Protein AF-A0A6V7JWC6-F1 (afdb_monomer)

pLDDT: mean 95.77, std 2.63, range [81.44, 98.69]

Nearest PDB structures (foldseek):
  2ece-assembly1_A  TM=8.903E-01  e=1.205E-06  Sulfurisphaera tokodaii
  4q1u-assembly1_A  TM=8.431E-01  e=3.498E-01  hybrid
  3sre-assembly1_A  TM=8.373E-01  e=4.375E-01  synthetic construct
  6g82-assembly1_A  TM=8.155E-01  e=4.137E-01  Homo sapiens
  4hhq-assembly1_A  TM=8.986E-01  e=7.651E-01  synthetic construct

Sequence (110 aa):
MITDILISLDDKYLYFNNWLQGDVRQYDITDRRNPKLVGQVFLGGKILSDSKIRVIEDRELESQPDPVLVKGRRLYGAPQMIQLSLDGKRLYISTSIFKPWDIQFYPEHV

Radius of gyration: 14.59 Å; Cα contacts (8 Å, |Δi|>4): 227; chains: 1; bounding box: 34×27×40 Å

Structure (mmCIF, N/CA/C/O backbone):
data_AF-A0A6V7JWC6-F1
#
_entry.id   AF-A0A6V7JWC6-F1
#
loop_
_atom_site.group_PDB
_atom_site.id
_atom_site.type_symbol
_atom_site.label_atom_id
_atom_site.label_alt_id
_atom_site.label_comp_id
_atom_site.label_asym_id
_atom_site.label_entity_id
_atom_site.label_seq_id
_atom_site.pdbx_PDB_ins_code
_atom_site.Cartn_x
_atom_site.Cartn_y
_atom_site.Cartn_z
_atom_site.occupancy
_atom_site.B_iso_or_equiv
_atom_site.auth_seq_id
_atom_site.auth_comp_id
_atom_site.auth_asym_id
_atom_site.auth_atom_id
_atom_site.pdbx_PDB_model_num
ATOM 1 N N . MET A 1 1 ? -3.752 11.355 0.464 1.00 89.62 1 MET A N 1
ATOM 2 C CA . MET A 1 1 ? -2.419 11.899 0.808 1.00 89.62 1 MET A CA 1
ATOM 3 C C . MET A 1 1 ? -1.400 10.821 0.526 1.00 89.62 1 MET A C 1
ATOM 5 O O . MET A 1 1 ? -1.483 9.786 1.177 1.00 89.62 1 MET A O 1
ATOM 9 N N . ILE A 1 2 ? -0.518 11.050 -0.444 1.00 96.12 2 ILE A N 1
ATOM 10 C CA . ILE A 1 2 ? 0.585 10.137 -0.763 1.00 96.12 2 ILE A CA 1
ATOM 11 C C . ILE A 1 2 ? 1.763 10.488 0.140 1.00 96.12 2 ILE A C 1
ATOM 13 O O . ILE A 1 2 ? 2.049 11.674 0.304 1.00 96.12 2 ILE A O 1
ATOM 17 N N . THR A 1 3 ? 2.400 9.492 0.758 1.00 96.00 3 THR A N 1
ATOM 18 C CA . THR A 1 3 ? 3.504 9.744 1.706 1.00 96.00 3 THR A CA 1
ATOM 19 C C . THR A 1 3 ? 4.792 9.019 1.358 1.00 96.00 3 THR A C 1
ATOM 21 O O . THR A 1 3 ? 5.840 9.428 1.838 1.00 96.00 3 THR A O 1
ATOM 24 N N . ASP A 1 4 ? 4.716 7.962 0.557 1.00 96.88 4 ASP A N 1
ATOM 25 C CA . ASP A 1 4 ? 5.850 7.160 0.124 1.00 96.88 4 ASP A CA 1
ATOM 26 C C . ASP A 1 4 ? 5.618 6.641 -1.304 1.00 96.88 4 ASP A C 1
ATOM 28 O O . ASP A 1 4 ? 4.478 6.414 -1.732 1.00 96.88 4 ASP A O 1
ATOM 32 N N . ILE A 1 5 ? 6.709 6.484 -2.051 1.00 97.62 5 ILE A N 1
ATOM 33 C CA . ILE A 1 5 ? 6.719 5.957 -3.417 1.00 97.62 5 ILE A CA 1
ATOM 34 C C . ILE A 1 5 ? 7.894 5.000 -3.590 1.00 97.62 5 ILE A C 1
ATOM 36 O O . ILE A 1 5 ? 8.979 5.218 -3.058 1.00 97.62 5 ILE A O 1
ATOM 40 N N . LEU A 1 6 ? 7.702 3.959 -4.393 1.00 97.81 6 LEU A N 1
ATOM 41 C CA . LEU A 1 6 ? 8.734 2.968 -4.665 1.00 97.81 6 LEU A CA 1
ATOM 42 C C . LEU A 1 6 ? 8.634 2.474 -6.105 1.00 97.81 6 LEU A C 1
ATOM 44 O O . LEU A 1 6 ? 7.543 2.224 -6.607 1.00 97.81 6 LEU A O 1
ATOM 48 N N . ILE A 1 7 ? 9.775 2.290 -6.762 1.00 98.31 7 ILE A N 1
ATOM 49 C CA . ILE A 1 7 ? 9.857 1.688 -8.097 1.00 98.31 7 ILE A CA 1
ATOM 50 C C . ILE A 1 7 ? 10.437 0.277 -7.958 1.00 98.31 7 ILE A C 1
ATOM 52 O O . ILE A 1 7 ? 11.349 0.054 -7.159 1.00 98.31 7 ILE A O 1
ATOM 56 N N . SER A 1 8 ? 9.884 -0.692 -8.686 1.00 98.25 8 SER A N 1
ATOM 57 C CA . SER A 1 8 ? 10.444 -2.043 -8.733 1.00 98.25 8 SER A CA 1
ATOM 58 C C . SER A 1 8 ? 11.824 -2.052 -9.392 1.00 98.25 8 SER A C 1
ATOM 60 O O . SER A 1 8 ? 12.116 -1.237 -10.256 1.00 98.25 8 SER A O 1
ATOM 62 N N . LEU A 1 9 ? 12.685 -3.000 -9.014 1.00 97.94 9 LEU A N 1
ATOM 63 C CA . LEU A 1 9 ? 14.062 -3.057 -9.530 1.00 97.94 9 LEU A CA 1
ATOM 64 C C . LEU A 1 9 ? 14.163 -3.303 -11.042 1.00 97.94 9 LEU A C 1
ATOM 66 O O . LEU A 1 9 ? 15.195 -3.011 -11.635 1.00 97.94 9 LEU A O 1
ATOM 70 N N . ASP A 1 10 ? 13.117 -3.855 -11.653 1.00 97.75 10 ASP A N 1
ATOM 71 C CA . ASP A 1 10 ? 13.002 -4.030 -13.103 1.00 97.75 10 ASP A CA 1
ATOM 72 C C . ASP A 1 10 ? 12.435 -2.788 -13.819 1.00 97.75 10 ASP A C 1
ATOM 74 O O . ASP A 1 10 ? 12.134 -2.860 -15.009 1.00 97.75 10 ASP A O 1
ATOM 78 N N . ASP A 1 11 ? 12.254 -1.670 -13.103 1.00 98.00 11 ASP A N 1
ATOM 79 C CA . ASP A 1 11 ? 11.681 -0.403 -13.577 1.00 98.00 11 ASP A CA 1
ATOM 80 C C . ASP A 1 11 ? 10.277 -0.520 -14.195 1.00 98.00 11 ASP A C 1
ATOM 82 O O . ASP A 1 11 ? 9.802 0.403 -14.864 1.00 98.00 11 ASP A O 1
ATOM 86 N N . LYS A 1 12 ? 9.582 -1.639 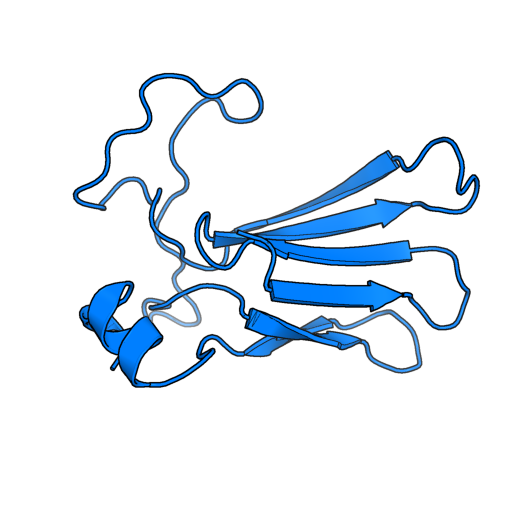-13.961 1.00 98.12 12 LYS A N 1
ATOM 87 C CA . LYS A 1 12 ? 8.277 -1.915 -14.564 1.00 98.12 12 LYS A CA 1
ATOM 88 C C . LYS A 1 12 ? 7.111 -1.354 -13.762 1.00 98.12 12 LYS A C 1
ATOM 90 O O . LYS A 1 12 ? 6.095 -0.990 -14.353 1.00 98.12 12 LYS A O 1
ATOM 95 N N . TYR A 1 13 ? 7.221 -1.289 -12.438 1.00 98.62 13 TYR A N 1
ATOM 96 C CA . TYR A 1 13 ? 6.110 -0.914 -11.570 1.00 98.62 13 TYR A CA 1
ATOM 97 C C . TYR A 1 13 ? 6.453 0.250 -10.645 1.00 98.62 13 TYR A C 1
ATOM 99 O O . TYR A 1 13 ? 7.501 0.267 -10.004 1.00 98.62 13 TYR A O 1
ATOM 107 N N . LEU A 1 14 ? 5.516 1.188 -10.533 1.00 98.56 14 LEU A N 1
ATOM 108 C CA . LEU A 1 14 ? 5.474 2.214 -9.497 1.00 98.56 14 LEU A CA 1
ATOM 109 C C . LEU A 1 14 ? 4.457 1.799 -8.435 1.00 98.56 14 LEU A C 1
ATOM 111 O O . LEU A 1 14 ? 3.302 1.517 -8.750 1.00 98.56 14 LEU A O 1
ATOM 115 N N . TYR A 1 15 ? 4.873 1.830 -7.180 1.00 98.56 15 TYR A N 1
ATOM 116 C CA . TYR A 1 15 ? 4.023 1.668 -6.016 1.00 98.56 15 TYR A CA 1
ATOM 117 C C . TYR A 1 15 ? 3.942 2.989 -5.268 1.00 98.56 15 TYR A C 1
ATOM 119 O O . TYR A 1 15 ? 4.939 3.698 -5.138 1.00 98.56 15 TYR A O 1
ATOM 127 N N . PHE A 1 16 ? 2.769 3.305 -4.740 1.00 98.06 16 PHE A N 1
ATOM 128 C CA . PHE A 1 16 ? 2.626 4.369 -3.757 1.00 98.06 16 PHE A CA 1
ATOM 129 C C . PHE A 1 16 ? 1.509 4.044 -2.782 1.00 98.06 16 PHE A C 1
ATOM 131 O O . PHE A 1 16 ? 0.563 3.319 -3.105 1.00 98.06 16 PHE A O 1
ATOM 138 N N . ASN A 1 17 ? 1.618 4.594 -1.582 1.00 97.12 17 ASN A N 1
ATOM 139 C CA . ASN A 1 17 ? 0.590 4.483 -0.564 1.00 97.12 17 ASN A CA 1
ATOM 140 C C . ASN A 1 17 ? -0.237 5.775 -0.506 1.00 97.12 17 ASN A C 1
ATOM 142 O O . ASN A 1 17 ? 0.290 6.875 -0.645 1.00 97.12 17 ASN A O 1
ATOM 146 N N . ASN A 1 18 ? -1.527 5.658 -0.221 1.00 96.81 18 ASN A N 1
ATOM 147 C CA . ASN A 1 18 ? -2.394 6.775 0.121 1.00 96.81 18 ASN A CA 1
ATOM 148 C C . ASN A 1 18 ? -2.711 6.725 1.617 1.00 96.81 18 ASN A C 1
ATOM 150 O O . ASN A 1 18 ? -3.803 6.321 2.009 1.00 96.81 18 ASN A O 1
ATOM 154 N N . TRP A 1 19 ? -1.793 7.178 2.468 1.00 96.94 19 TRP A N 1
ATOM 155 C CA . TRP A 1 19 ? -1.929 7.083 3.927 1.00 96.94 19 TRP A CA 1
ATOM 156 C C . TRP A 1 19 ? -3.232 7.662 4.494 1.00 96.94 19 TRP A C 1
ATOM 158 O O . TRP A 1 19 ? -3.733 7.175 5.494 1.00 96.94 19 TRP A O 1
ATOM 168 N N . LEU A 1 20 ? -3.831 8.691 3.887 1.00 94.50 20 LEU A N 1
ATOM 169 C CA . LEU A 1 20 ? -5.132 9.185 4.370 1.00 94.50 20 LEU A CA 1
ATOM 170 C C . LEU A 1 20 ? -6.312 8.322 3.884 1.00 94.50 20 LEU A C 1
ATOM 172 O O . LEU A 1 20 ? -7.243 8.063 4.639 1.00 94.50 20 LEU A O 1
ATOM 176 N N . GLN A 1 21 ? -6.285 7.885 2.624 1.00 94.50 21 GLN A N 1
ATOM 177 C CA . GLN A 1 21 ? -7.388 7.133 2.019 1.00 94.50 21 GLN A CA 1
ATOM 178 C C . GLN A 1 21 ? -7.399 5.683 2.506 1.00 94.50 21 GLN A C 1
ATOM 180 O O . GLN A 1 21 ? -8.452 5.174 2.872 1.00 94.50 21 GLN A O 1
ATOM 185 N N . GLY A 1 22 ? -6.226 5.061 2.602 1.00 96.44 22 GLY A N 1
ATOM 186 C CA . GLY A 1 22 ? -6.063 3.715 3.135 1.00 96.44 22 GLY A CA 1
ATOM 187 C C . GLY A 1 22 ? -5.558 2.681 2.145 1.00 96.44 22 GLY A C 1
ATOM 188 O O . GLY A 1 22 ? -5.390 1.538 2.549 1.00 96.44 22 GLY A O 1
ATOM 189 N N . ASP A 1 23 ? -5.321 3.021 0.880 1.00 97.19 23 ASP A N 1
ATOM 190 C CA . ASP A 1 23 ? -4.913 2.055 -0.140 1.00 97.19 23 ASP A CA 1
ATOM 191 C C . ASP A 1 23 ? -3.444 2.167 -0.548 1.00 97.19 23 ASP A C 1
ATOM 193 O O . ASP A 1 23 ? -2.806 3.213 -0.439 1.00 97.19 23 ASP A O 1
ATOM 197 N N . VAL A 1 24 ? -2.909 1.055 -1.040 1.00 98.25 24 VAL A N 1
ATOM 198 C CA . VAL A 1 24 ? -1.670 1.004 -1.815 1.00 98.25 24 VAL A CA 1
ATOM 199 C C . VAL A 1 24 ? -2.031 0.712 -3.255 1.00 98.25 24 VAL A C 1
ATOM 201 O O . VAL A 1 24 ? -2.860 -0.160 -3.525 1.00 98.25 24 VAL A O 1
ATOM 204 N N . ARG A 1 25 ? -1.391 1.426 -4.177 1.00 98.19 25 ARG A N 1
ATOM 205 C CA . ARG A 1 25 ? -1.589 1.253 -5.613 1.00 98.19 25 ARG A CA 1
ATOM 206 C C . ARG A 1 25 ? -0.313 0.784 -6.283 1.00 98.19 25 ARG A C 1
ATOM 208 O O . ARG A 1 25 ? 0.784 1.165 -5.883 1.00 98.19 25 ARG A O 1
ATOM 215 N N . GLN A 1 26 ? -0.490 -0.013 -7.326 1.00 98.62 26 GLN A N 1
ATOM 216 C CA . GLN A 1 26 ? 0.546 -0.477 -8.233 1.00 98.62 26 GLN A CA 1
ATOM 217 C C . GLN A 1 26 ? 0.196 -0.014 -9.645 1.00 98.62 26 GLN A C 1
ATOM 219 O O . GLN A 1 26 ? -0.882 -0.317 -10.160 1.00 98.62 26 GLN A O 1
ATOM 224 N N . TYR A 1 27 ? 1.127 0.682 -10.282 1.00 98.69 27 TYR A N 1
ATOM 225 C CA . TYR A 1 27 ? 1.020 1.141 -11.657 1.00 98.69 27 TYR A CA 1
ATOM 226 C C . TYR A 1 27 ? 2.084 0.464 -12.515 1.00 98.69 27 TYR A C 1
ATOM 228 O O . TYR A 1 27 ? 3.251 0.453 -12.137 1.00 98.69 27 TYR A O 1
ATOM 236 N N . ASP A 1 28 ? 1.701 -0.069 -13.673 1.00 98.69 28 ASP A N 1
ATOM 237 C CA . ASP A 1 28 ? 2.642 -0.424 -14.735 1.00 98.69 28 ASP A CA 1
ATOM 238 C C . ASP A 1 28 ? 3.142 0.870 -15.392 1.00 98.69 28 ASP A C 1
ATOM 240 O O . ASP A 1 28 ? 2.349 1.688 -15.869 1.00 98.69 28 ASP A O 1
ATOM 244 N N . ILE A 1 29 ? 4.459 1.058 -15.372 1.00 98.69 29 ILE A N 1
ATOM 245 C CA . ILE A 1 29 ? 5.181 2.216 -15.904 1.00 98.69 29 ILE A CA 1
ATOM 246 C C . ILE A 1 29 ? 6.138 1.830 -17.042 1.00 98.69 29 ILE A C 1
ATOM 248 O O . ILE A 1 29 ? 7.066 2.584 -17.339 1.00 98.69 29 ILE A O 1
ATOM 252 N N . THR A 1 30 ? 5.897 0.697 -17.719 1.00 98.25 30 THR A N 1
ATOM 253 C CA . THR A 1 30 ? 6.631 0.305 -18.940 1.00 98.25 30 THR A CA 1
ATOM 254 C C . THR A 1 30 ? 6.618 1.444 -19.973 1.00 98.25 30 THR A C 1
ATOM 256 O O . THR A 1 30 ? 7.636 1.728 -20.601 1.00 98.25 30 THR A O 1
ATOM 259 N N . ASP A 1 31 ? 5.485 2.150 -20.097 1.00 98.12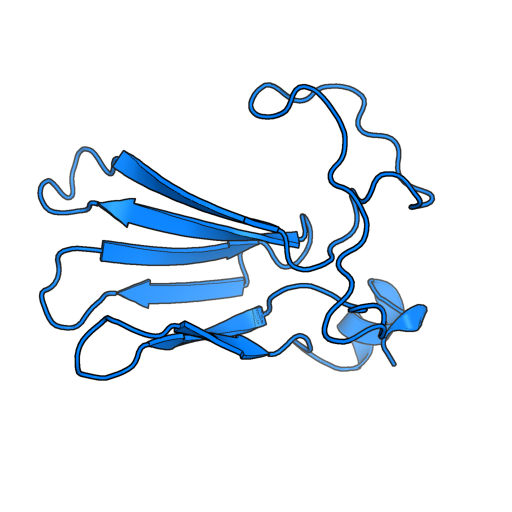 31 ASP A N 1
ATOM 260 C CA . ASP A 1 31 ? 5.402 3.474 -20.724 1.00 98.12 31 ASP A CA 1
ATOM 261 C C . ASP A 1 31 ? 5.250 4.557 -19.644 1.00 98.12 31 ASP A C 1
ATOM 263 O O . ASP A 1 31 ? 4.161 4.806 -19.125 1.00 98.12 31 ASP A O 1
ATOM 267 N N . ARG A 1 32 ? 6.353 5.240 -19.322 1.00 96.94 32 ARG A N 1
ATOM 268 C CA . ARG A 1 32 ? 6.411 6.263 -18.260 1.00 96.94 32 ARG A CA 1
ATOM 269 C C . ARG A 1 32 ? 5.521 7.478 -18.537 1.00 96.94 32 ARG A C 1
ATOM 271 O O . ARG A 1 32 ? 5.212 8.218 -17.607 1.00 96.94 32 ARG A O 1
ATOM 278 N N . ARG A 1 33 ? 5.128 7.716 -19.796 1.00 97.88 33 ARG A N 1
ATOM 279 C CA . ARG A 1 33 ? 4.214 8.813 -20.165 1.00 97.88 33 ARG A CA 1
ATOM 280 C C . ARG A 1 33 ? 2.751 8.443 -19.959 1.00 97.88 33 ARG A C 1
ATOM 282 O O . ARG A 1 33 ? 1.918 9.342 -19.902 1.00 97.88 33 ARG A O 1
ATOM 289 N N . ASN A 1 34 ? 2.449 7.153 -19.840 1.00 98.00 34 ASN A N 1
ATOM 290 C CA . ASN A 1 34 ? 1.096 6.651 -19.656 1.00 98.00 34 ASN A CA 1
ATOM 291 C C . ASN A 1 34 ? 1.042 5.525 -18.600 1.00 98.00 34 ASN A C 1
ATOM 293 O O . ASN A 1 34 ? 0.798 4.368 -18.959 1.00 98.00 34 ASN A O 1
ATOM 297 N N . PRO A 1 35 ? 1.275 5.838 -17.306 1.00 98.25 35 PRO A N 1
ATOM 298 C CA . PRO A 1 35 ? 1.162 4.865 -16.222 1.00 98.25 35 PRO A CA 1
ATOM 299 C C . PRO A 1 35 ? -0.231 4.235 -16.156 1.00 98.25 35 PRO A C 1
ATOM 301 O O . PRO A 1 35 ? -1.242 4.936 -16.219 1.00 98.25 35 PRO A O 1
ATOM 304 N N . LYS A 1 36 ? -0.299 2.917 -15.960 1.00 98.50 36 LYS A N 1
ATOM 305 C CA . LYS A 1 36 ? -1.568 2.172 -15.916 1.00 98.50 36 LYS A CA 1
ATOM 306 C C . LYS A 1 36 ? -1.773 1.545 -14.549 1.00 98.50 36 LYS A C 1
ATOM 308 O O . LYS A 1 36 ? -0.928 0.770 -14.119 1.00 98.50 36 LYS A O 1
ATOM 313 N N . LEU A 1 37 ? -2.887 1.841 -13.883 1.00 98.00 37 LEU A N 1
ATOM 314 C CA . LEU A 1 37 ? -3.243 1.182 -12.623 1.00 98.00 37 LEU A CA 1
ATOM 315 C C . LEU A 1 37 ? -3.473 -0.316 -12.882 1.00 98.00 37 LEU A C 1
ATOM 317 O O . LEU A 1 37 ? -4.324 -0.674 -13.693 1.00 98.00 37 LEU A O 1
ATOM 321 N N . VAL A 1 38 ? -2.712 -1.179 -12.206 1.00 98.25 38 VAL A N 1
ATOM 322 C CA . VAL A 1 38 ? -2.785 -2.648 -12.353 1.00 98.25 38 VAL A CA 1
ATOM 323 C C . VAL A 1 38 ? -3.047 -3.380 -11.038 1.00 98.25 38 VAL A C 1
ATOM 325 O O . VAL A 1 38 ? -3.345 -4.571 -11.054 1.00 98.25 38 VAL A O 1
ATOM 328 N N . GLY A 1 39 ? -2.959 -2.689 -9.902 1.00 97.44 39 GLY A N 1
ATOM 329 C CA . GLY A 1 39 ? -3.261 -3.264 -8.597 1.00 97.44 39 GLY A CA 1
ATOM 330 C C . GLY A 1 39 ? -3.634 -2.200 -7.574 1.00 97.44 39 GLY A C 1
ATOM 331 O O . GLY A 1 39 ? -3.087 -1.098 -7.581 1.00 97.44 39 GLY A O 1
ATOM 332 N N . GLN A 1 40 ? -4.562 -2.545 -6.687 1.00 97.00 40 GLN A N 1
ATOM 333 C CA . GLN A 1 40 ? -4.996 -1.710 -5.574 1.00 97.00 40 GLN A CA 1
ATOM 334 C C . GLN A 1 40 ? -5.384 -2.610 -4.402 1.00 97.00 40 GLN A C 1
ATOM 336 O O . GLN A 1 40 ? -6.085 -3.604 -4.587 1.00 97.00 40 GLN A O 1
ATOM 341 N N . VAL A 1 41 ? -4.927 -2.270 -3.198 1.00 96.00 41 VAL A N 1
ATOM 342 C CA . VAL A 1 41 ? -5.298 -2.979 -1.967 1.00 96.00 41 VAL A CA 1
ATOM 343 C C . VAL A 1 41 ? -5.565 -1.967 -0.865 1.00 96.00 41 VAL A C 1
ATOM 345 O O . VAL A 1 41 ? -4.714 -1.123 -0.589 1.00 96.00 41 VAL A O 1
ATOM 348 N N . PHE A 1 42 ? -6.720 -2.079 -0.209 1.00 96.62 42 PHE A N 1
ATOM 349 C CA . PHE A 1 42 ? -7.061 -1.293 0.976 1.00 96.62 42 PHE A CA 1
ATOM 350 C C . PHE A 1 42 ? -6.498 -1.947 2.239 1.00 96.62 42 PHE A C 1
ATOM 352 O O . PHE A 1 42 ? -6.633 -3.151 2.442 1.00 96.62 42 PHE A O 1
ATOM 359 N N . LEU A 1 43 ? -5.862 -1.140 3.085 1.00 95.88 43 LEU A N 1
ATOM 360 C CA . LEU A 1 43 ? -5.184 -1.520 4.323 1.00 95.88 43 LEU A CA 1
ATOM 361 C C . LEU A 1 43 ? -5.477 -0.484 5.419 1.00 95.88 43 LEU A C 1
ATOM 363 O O . LEU A 1 43 ? -4.583 0.196 5.916 1.00 95.88 43 LEU A O 1
ATOM 367 N N . GLY A 1 44 ? -6.746 -0.365 5.807 1.00 95.06 44 GLY A N 1
ATOM 368 C CA . GLY A 1 44 ? -7.190 0.630 6.784 1.00 95.06 44 GLY A CA 1
ATOM 369 C C . GLY A 1 44 ? -7.584 1.946 6.113 1.00 95.06 44 GLY A C 1
ATOM 370 O O . GLY A 1 44 ? -8.225 1.932 5.066 1.00 95.06 44 GLY A O 1
ATOM 371 N N . GLY A 1 45 ? -7.211 3.080 6.705 1.00 95.75 45 GLY A N 1
ATOM 372 C CA . GLY A 1 45 ? -7.527 4.407 6.176 1.00 95.75 45 GLY A CA 1
ATOM 373 C C . GLY A 1 45 ? -8.703 5.105 6.844 1.00 95.75 45 GLY A C 1
ATOM 374 O O . GLY A 1 45 ? -9.354 4.583 7.752 1.00 95.75 45 GLY A O 1
ATOM 375 N N . LYS A 1 46 ? -8.964 6.340 6.408 1.00 94.62 46 LYS A N 1
ATOM 376 C CA . LYS A 1 46 ? -10.026 7.179 6.974 1.00 94.62 46 LYS A CA 1
ATOM 377 C C . LYS A 1 46 ? -11.389 7.030 6.337 1.00 94.62 46 LYS A C 1
ATOM 379 O O . LYS A 1 46 ? -12.374 7.406 6.967 1.00 94.62 46 LYS A O 1
ATOM 384 N N . ILE A 1 47 ? -11.458 6.481 5.136 1.00 95.31 47 ILE A N 1
ATOM 385 C CA . ILE A 1 47 ? -12.718 6.350 4.402 1.00 95.31 47 ILE A CA 1
ATOM 386 C C . ILE A 1 47 ? -13.355 4.969 4.565 1.00 95.31 47 ILE A C 1
ATOM 388 O O . ILE A 1 47 ? -14.200 4.604 3.759 1.00 95.31 47 ILE A O 1
ATOM 392 N N . LEU A 1 48 ? -12.973 4.206 5.593 1.00 95.88 48 LEU A N 1
ATOM 393 C CA . LEU A 1 48 ? -13.603 2.917 5.877 1.00 95.88 48 LEU A CA 1
ATOM 394 C C . LEU A 1 48 ? -15.113 3.067 6.112 1.00 95.88 48 LEU A C 1
ATOM 396 O O . LEU A 1 48 ? -15.562 4.096 6.617 1.00 95.88 48 LEU A O 1
ATOM 400 N N . SER A 1 49 ? -15.882 2.036 5.773 1.00 95.69 49 SER A N 1
ATOM 401 C CA . SER A 1 49 ? -17.346 2.004 5.868 1.00 95.69 49 SER A CA 1
ATOM 402 C C . SER A 1 49 ? -17.875 2.219 7.292 1.00 95.69 49 SER A C 1
ATOM 404 O O . SER A 1 49 ? -18.986 2.713 7.467 1.00 95.69 49 SER A O 1
ATOM 406 N N . ASP A 1 50 ? -17.067 1.919 8.312 1.00 94.31 50 ASP A N 1
ATOM 407 C CA . ASP A 1 50 ? -17.392 2.113 9.728 1.00 94.31 50 ASP A CA 1
ATOM 408 C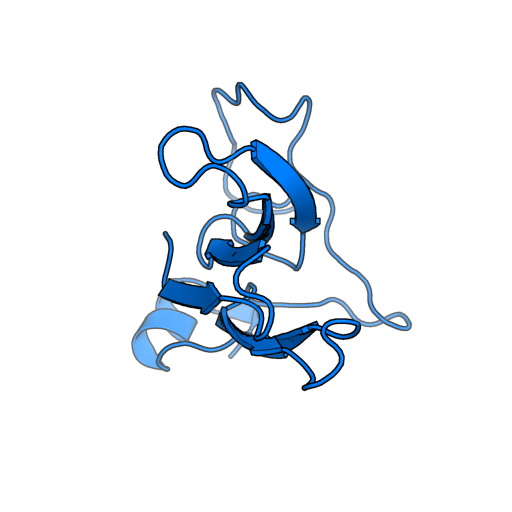 C . ASP A 1 50 ? -16.784 3.389 10.343 1.00 94.31 50 ASP A C 1
ATOM 410 O O . ASP A 1 50 ? -16.830 3.590 11.561 1.00 94.31 50 ASP A O 1
ATOM 414 N N . SER A 1 51 ? -16.181 4.252 9.522 1.00 92.06 51 SER A N 1
ATOM 415 C CA . SER A 1 51 ? -15.557 5.481 9.993 1.00 92.06 51 SER A CA 1
ATOM 416 C C . SER A 1 51 ? -16.586 6.599 10.209 1.00 92.06 51 SER A C 1
ATOM 418 O O . SER A 1 51 ? -17.715 6.571 9.724 1.00 92.06 51 SER A O 1
ATOM 420 N N . LYS A 1 52 ? -16.182 7.650 10.935 1.00 91.56 52 LYS A N 1
ATOM 421 C CA . LYS A 1 52 ? -16.997 8.868 11.110 1.00 91.56 52 LYS A CA 1
ATOM 422 C C . LYS A 1 52 ? -17.020 9.760 9.858 1.00 91.56 52 LYS A C 1
ATOM 424 O O . LYS A 1 52 ? -17.636 10.823 9.885 1.00 91.56 52 LYS A O 1
ATOM 429 N N . ILE A 1 53 ? -16.305 9.380 8.799 1.00 92.69 53 ILE A N 1
ATOM 430 C CA . ILE A 1 53 ? -16.195 10.138 7.555 1.00 92.69 53 ILE A CA 1
ATOM 431 C C . ILE A 1 53 ? -17.111 9.510 6.515 1.00 92.69 53 ILE A C 1
ATOM 433 O O . ILE A 1 53 ? -17.015 8.321 6.221 1.00 92.69 53 ILE A O 1
ATOM 437 N N . ARG A 1 54 ? -17.960 10.350 5.923 1.00 93.56 54 ARG A N 1
ATOM 438 C CA . ARG A 1 54 ? -18.813 9.985 4.798 1.00 93.56 54 ARG A CA 1
ATOM 439 C C . ARG A 1 54 ? -18.206 10.504 3.503 1.00 93.56 54 ARG A C 1
ATOM 441 O O . ARG A 1 54 ? -17.991 11.708 3.364 1.00 93.56 54 ARG A O 1
ATOM 448 N N . VAL A 1 55 ? -17.975 9.607 2.555 1.00 94.06 55 VAL A N 1
ATOM 449 C CA . VAL A 1 55 ? -17.608 9.968 1.184 1.00 94.06 55 VAL A CA 1
ATOM 450 C C . VAL A 1 55 ? -18.879 10.404 0.449 1.00 94.06 55 VAL A C 1
ATOM 452 O O . VAL A 1 55 ? -19.894 9.710 0.487 1.00 94.06 55 VAL A O 1
ATOM 455 N N . ILE A 1 56 ? -18.857 11.602 -0.144 1.00 94.75 56 ILE A N 1
ATOM 456 C CA . ILE A 1 56 ? -20.024 12.198 -0.825 1.00 94.75 56 ILE A CA 1
ATOM 457 C C . ILE A 1 56 ? -19.998 11.897 -2.329 1.00 94.75 56 ILE A C 1
ATOM 459 O O . ILE A 1 56 ? -21.043 11.655 -2.923 1.00 94.75 56 ILE A O 1
ATOM 463 N N . GLU A 1 57 ? -18.808 11.890 -2.926 1.00 93.44 57 GLU A N 1
ATOM 464 C CA . GLU A 1 57 ? -18.565 11.544 -4.324 1.00 93.44 57 GLU A CA 1
ATOM 465 C C . GLU A 1 57 ? -17.309 10.674 -4.379 1.00 93.44 57 GLU A C 1
ATOM 467 O O . GLU A 1 57 ? -16.274 11.039 -3.818 1.00 93.44 57 GLU A O 1
ATOM 472 N N . ASP A 1 58 ? -17.411 9.537 -5.058 1.00 92.75 58 ASP A N 1
ATOM 473 C CA . ASP A 1 58 ? -16.288 8.690 -5.437 1.00 92.75 58 ASP A CA 1
ATOM 474 C C . ASP A 1 58 ? -16.521 8.252 -6.886 1.00 92.75 58 ASP A C 1
ATOM 476 O O . ASP A 1 58 ? -17.639 7.906 -7.269 1.00 92.75 58 ASP A O 1
ATOM 480 N N . ARG A 1 59 ? -15.483 8.351 -7.716 1.00 94.19 59 ARG A N 1
ATOM 481 C CA . ARG A 1 59 ? -15.532 7.968 -9.136 1.00 94.19 59 ARG A CA 1
ATOM 482 C C . ARG A 1 59 ? -14.863 6.625 -9.395 1.00 94.19 59 ARG A C 1
ATOM 484 O O . ARG A 1 59 ? -14.983 6.101 -10.497 1.00 94.19 59 ARG A O 1
ATOM 491 N N . GLU A 1 60 ? -14.115 6.121 -8.419 1.00 91.62 60 GLU A N 1
ATOM 492 C CA . GLU A 1 60 ? -13.366 4.874 -8.504 1.00 91.62 60 GLU A CA 1
ATOM 493 C C . GLU A 1 60 ? -14.099 3.734 -7.788 1.00 91.62 60 GLU A C 1
ATOM 495 O O . GLU A 1 60 ? -14.105 2.615 -8.295 1.00 91.62 60 GLU A O 1
ATOM 500 N N . LEU A 1 61 ? -14.720 4.004 -6.634 1.00 92.44 61 LEU A N 1
ATOM 501 C CA . LEU A 1 61 ? -15.397 2.995 -5.815 1.00 92.44 61 LEU A CA 1
ATOM 502 C C . LEU A 1 61 ? -16.919 3.163 -5.810 1.00 92.44 61 LEU A C 1
ATOM 504 O O . LEU A 1 61 ? -17.438 4.272 -5.725 1.00 92.44 61 LEU A O 1
ATOM 508 N N . GLU A 1 62 ? -17.637 2.039 -5.799 1.00 92.38 62 GLU A N 1
ATOM 509 C CA . GLU A 1 62 ? -19.096 2.018 -5.609 1.00 92.38 62 GLU A CA 1
ATOM 510 C C . GLU A 1 62 ? -19.502 2.260 -4.145 1.00 92.38 62 GLU A C 1
ATOM 512 O O . GLU A 1 62 ? -20.578 2.790 -3.866 1.00 92.38 62 GLU A O 1
ATOM 517 N N . SER A 1 63 ? -18.640 1.878 -3.198 1.00 94.19 63 SER A N 1
ATOM 518 C CA . SER A 1 63 ? -18.871 2.029 -1.762 1.00 94.19 63 SER A CA 1
ATOM 519 C C . SER A 1 63 ? -17.571 2.247 -0.993 1.00 94.19 63 S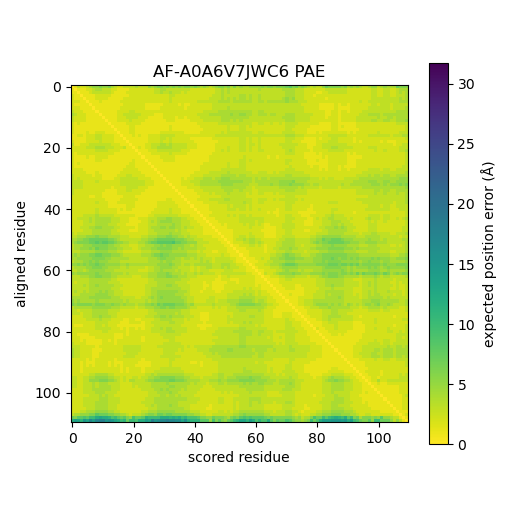ER A C 1
ATOM 521 O O . SER A 1 63 ? -16.490 1.854 -1.431 1.00 94.19 63 SER A O 1
ATOM 523 N N . GLN A 1 64 ? -17.686 2.834 0.202 1.00 95.81 64 GLN A N 1
ATOM 524 C CA . GLN A 1 64 ? -16.566 2.946 1.135 1.00 95.81 64 GLN A CA 1
ATOM 525 C C . GLN A 1 64 ? -15.994 1.550 1.481 1.00 95.81 64 GLN A C 1
ATOM 527 O O . GLN A 1 64 ? -16.783 0.631 1.704 1.00 95.81 64 GLN A O 1
ATOM 532 N N . PRO A 1 65 ? -14.658 1.371 1.536 1.00 96.38 65 PRO A N 1
ATOM 533 C CA . PRO A 1 65 ? -14.032 0.074 1.811 1.00 96.38 65 PRO A CA 1
ATOM 534 C C . PRO A 1 65 ? -14.335 -0.459 3.211 1.00 96.38 65 PRO A C 1
ATOM 536 O O . PRO A 1 65 ? -14.406 0.308 4.170 1.00 96.38 65 PRO A O 1
ATOM 539 N N . ASP A 1 66 ? -14.410 -1.778 3.362 1.00 96.12 66 ASP A N 1
ATOM 540 C CA . ASP A 1 66 ? -14.611 -2.393 4.673 1.00 96.12 66 ASP A CA 1
ATOM 541 C C . ASP A 1 66 ? -13.344 -2.402 5.544 1.00 96.12 66 ASP A C 1
ATOM 543 O O . ASP A 1 66 ? -12.219 -2.440 5.030 1.00 96.12 66 ASP A O 1
ATOM 547 N N . PRO A 1 67 ? -13.493 -2.410 6.884 1.00 96.06 67 PRO A N 1
ATOM 548 C CA . PRO A 1 67 ? -12.373 -2.576 7.797 1.00 96.06 67 PRO A CA 1
ATOM 549 C C . PRO A 1 67 ? -11.590 -3.859 7.533 1.00 96.06 67 PRO A C 1
ATOM 551 O O . PRO A 1 67 ? -12.145 -4.948 7.393 1.00 96.06 67 PRO A O 1
ATOM 554 N N . VAL A 1 68 ? -10.265 -3.744 7.552 1.00 95.88 68 VAL A N 1
ATOM 555 C CA . VAL A 1 68 ? -9.381 -4.875 7.277 1.00 95.88 68 VAL A CA 1
ATOM 556 C C . VAL A 1 68 ? -9.129 -5.679 8.550 1.00 95.88 68 VAL A C 1
ATOM 558 O O . VAL A 1 68 ? -8.701 -5.145 9.577 1.00 95.88 68 VAL A O 1
ATOM 561 N N . LEU A 1 69 ? -9.360 -6.989 8.466 1.00 95.56 69 LEU A N 1
ATOM 562 C CA . LEU A 1 69 ? -9.102 -7.961 9.526 1.00 95.56 69 LEU A CA 1
ATOM 563 C C . LEU A 1 69 ? -7.976 -8.901 9.092 1.00 95.56 69 LEU A C 1
ATOM 565 O O . LEU A 1 69 ? -8.128 -9.695 8.167 1.00 95.56 69 LEU A O 1
ATOM 569 N N . VAL A 1 70 ? -6.847 -8.856 9.795 1.00 92.88 70 VAL A N 1
ATOM 570 C CA . VAL A 1 70 ? -5.706 -9.744 9.557 1.00 92.88 70 VAL A CA 1
ATOM 571 C C . VAL A 1 70 ? -5.629 -10.747 10.697 1.00 92.88 70 VAL A C 1
ATOM 573 O O . VAL A 1 70 ? -5.387 -10.381 11.846 1.00 92.88 70 VAL A O 1
ATOM 576 N N . LYS A 1 71 ? -5.841 -12.033 10.388 1.00 94.69 71 LYS A N 1
ATOM 577 C CA . LYS A 1 71 ? -5.826 -13.127 11.381 1.00 94.69 71 LYS A CA 1
ATOM 578 C C . LYS A 1 71 ? -6.736 -12.840 12.592 1.00 94.69 71 LYS A C 1
ATOM 580 O O . LYS A 1 71 ? -6.342 -13.040 13.738 1.00 94.69 71 LYS A O 1
ATOM 585 N N . GLY A 1 72 ? -7.936 -12.316 12.331 1.00 95.31 72 GLY A N 1
ATOM 586 C CA . GLY A 1 72 ? -8.926 -11.975 13.361 1.00 95.31 72 GLY A CA 1
ATOM 587 C C . GLY A 1 72 ? -8.643 -10.687 14.143 1.00 95.31 72 GLY A C 1
ATOM 588 O O . GLY A 1 72 ? -9.398 -10.361 15.052 1.00 95.31 72 GLY A O 1
ATOM 589 N N . ARG A 1 73 ? -7.583 -9.939 13.810 1.00 94.00 73 ARG A N 1
ATOM 590 C CA . ARG A 1 73 ? -7.275 -8.639 14.422 1.00 94.00 73 ARG A CA 1
ATOM 591 C C . ARG A 1 73 ? -7.540 -7.515 13.438 1.00 94.00 73 ARG A C 1
ATOM 593 O O . ARG A 1 73 ? -7.117 -7.589 12.286 1.00 94.00 73 ARG A O 1
ATOM 600 N N . ARG A 1 74 ? -8.218 -6.468 13.901 1.00 94.25 74 ARG A N 1
ATOM 601 C CA . ARG A 1 74 ? -8.440 -5.263 13.104 1.00 94.25 74 ARG A CA 1
ATOM 602 C C . ARG A 1 74 ? -7.112 -4.557 12.836 1.00 94.25 74 ARG A C 1
ATOM 604 O O . ARG A 1 74 ? -6.314 -4.370 13.753 1.00 94.25 74 ARG A O 1
ATOM 611 N N . LEU A 1 75 ? -6.902 -4.158 11.587 1.00 94.69 75 LEU A N 1
ATOM 612 C CA . LEU A 1 75 ? -5.818 -3.270 11.197 1.00 94.69 75 LEU A CA 1
ATOM 613 C C . LEU A 1 75 ? -6.257 -1.819 11.432 1.00 94.69 75 LEU A C 1
ATOM 615 O O . LEU A 1 75 ? -7.223 -1.353 10.826 1.00 94.69 75 LEU A O 1
ATOM 619 N N . TYR A 1 76 ? -5.555 -1.123 12.322 1.00 94.62 76 TYR A N 1
ATOM 620 C CA . TYR A 1 76 ? -5.710 0.315 12.538 1.00 94.62 76 TYR A CA 1
ATOM 621 C C . TYR A 1 76 ? -4.630 1.092 11.784 1.00 94.62 76 TYR A C 1
ATOM 623 O O . TYR A 1 76 ? -3.606 0.532 11.392 1.00 94.62 76 TYR A O 1
ATOM 631 N N . GLY A 1 77 ? -4.857 2.392 11.604 1.00 95.06 77 GLY A N 1
ATOM 632 C CA . GLY A 1 77 ? -3.983 3.237 10.799 1.00 95.06 77 GLY A CA 1
ATOM 633 C C . GLY A 1 77 ? -4.245 3.042 9.309 1.00 95.06 77 GLY A C 1
ATOM 634 O O . GLY A 1 77 ? -5.380 2.795 8.895 1.00 95.06 77 GLY A O 1
ATOM 635 N N . ALA A 1 78 ? -3.199 3.199 8.508 1.00 96.12 78 ALA A N 1
ATOM 636 C CA . ALA A 1 78 ? -3.254 3.174 7.052 1.00 96.12 78 ALA A CA 1
ATOM 637 C C . ALA A 1 78 ? -1.862 2.868 6.487 1.00 96.12 78 ALA A C 1
ATOM 639 O O . ALA A 1 78 ? -0.888 3.102 7.200 1.00 96.12 78 ALA A O 1
ATOM 640 N N . PRO A 1 79 ? -1.713 2.388 5.241 1.00 97.06 79 PRO A N 1
ATOM 641 C CA . PRO A 1 79 ? -0.402 2.047 4.701 1.00 97.06 79 PRO A CA 1
ATOM 642 C C . PRO A 1 79 ? 0.487 3.291 4.629 1.00 97.06 79 PRO A C 1
ATOM 644 O O . PRO A 1 79 ? 0.029 4.335 4.165 1.00 97.06 79 PRO A O 1
ATOM 647 N N . GLN A 1 80 ? 1.737 3.182 5.079 1.00 95.94 80 GLN A N 1
ATOM 648 C CA . GLN A 1 80 ? 2.727 4.258 5.149 1.00 95.94 80 GLN A CA 1
ATOM 649 C C . GLN A 1 80 ? 4.023 3.840 4.438 1.00 95.94 80 GLN A C 1
ATOM 651 O O . GLN A 1 80 ? 3.981 3.756 3.215 1.00 95.94 80 GLN A O 1
ATOM 656 N N . MET A 1 81 ? 5.133 3.568 5.142 1.00 97.00 81 MET A N 1
ATOM 657 C CA . MET A 1 81 ? 6.382 3.156 4.492 1.00 97.00 81 MET A CA 1
ATOM 658 C C . MET A 1 81 ? 6.148 1.860 3.730 1.00 97.00 81 MET A C 1
ATOM 660 O O . MET A 1 81 ? 5.564 0.913 4.274 1.00 97.00 81 MET A O 1
ATOM 664 N N . ILE A 1 82 ? 6.663 1.798 2.508 1.00 97.75 82 ILE A N 1
ATOM 665 C CA . ILE A 1 82 ? 6.607 0.612 1.663 1.00 97.75 82 ILE A CA 1
ATOM 666 C C . ILE A 1 82 ? 8.011 0.137 1.290 1.00 97.75 82 ILE A C 1
ATOM 668 O O . ILE A 1 82 ? 8.914 0.916 1.012 1.00 97.75 82 ILE A O 1
ATOM 672 N N . GLN A 1 83 ? 8.196 -1.180 1.260 1.00 98.12 83 GLN A N 1
ATOM 673 C CA . GLN A 1 83 ? 9.439 -1.813 0.831 1.00 98.12 83 GLN A CA 1
ATOM 674 C C . GLN A 1 83 ? 9.118 -3.019 -0.041 1.00 98.12 83 GLN A C 1
ATOM 676 O O . GLN A 1 83 ? 8.377 -3.913 0.364 1.00 98.12 83 GLN A O 1
ATOM 681 N N . LEU A 1 84 ? 9.715 -3.084 -1.227 1.00 98.44 84 LEU A N 1
ATOM 682 C CA . LEU A 1 84 ? 9.571 -4.226 -2.124 1.00 98.44 84 LEU A CA 1
ATOM 683 C C . LEU A 1 84 ? 10.732 -5.207 -1.936 1.00 98.44 84 LEU A C 1
ATOM 685 O O . LEU A 1 84 ? 11.879 -4.804 -1.719 1.00 98.44 84 LEU A O 1
ATOM 689 N N . SER A 1 85 ? 10.434 -6.503 -2.016 1.00 98.31 85 SER A N 1
ATOM 690 C CA . SER A 1 85 ? 11.459 -7.541 -2.091 1.00 98.31 85 SER A CA 1
ATOM 691 C C . SER A 1 85 ? 12.260 -7.433 -3.389 1.00 98.31 85 SER A C 1
ATOM 693 O O . SER A 1 85 ? 11.745 -6.997 -4.415 1.00 98.31 85 SER A O 1
ATOM 695 N N . LEU A 1 86 ? 13.516 -7.891 -3.365 1.00 97.38 86 LEU A N 1
ATOM 696 C CA . LEU A 1 86 ? 14.408 -7.826 -4.532 1.00 97.38 86 LEU A CA 1
ATOM 697 C C . LEU A 1 86 ? 13.850 -8.560 -5.762 1.00 97.38 86 LEU A C 1
ATOM 699 O O . LEU A 1 86 ? 14.081 -8.146 -6.890 1.00 97.38 86 LEU A O 1
ATOM 703 N N . ASP A 1 87 ? 13.094 -9.639 -5.549 1.00 97.56 87 ASP A N 1
ATOM 704 C CA . ASP A 1 87 ? 12.437 -10.392 -6.622 1.00 97.56 87 ASP A CA 1
ATOM 705 C C . ASP A 1 87 ? 11.111 -9.773 -7.097 1.00 97.56 87 ASP A C 1
ATOM 707 O O . ASP A 1 87 ? 10.448 -10.351 -7.955 1.00 97.56 87 ASP A O 1
ATOM 711 N N . GLY A 1 88 ? 10.687 -8.643 -6.524 1.00 97.31 88 GLY A N 1
ATOM 712 C CA . GLY A 1 88 ? 9.470 -7.923 -6.902 1.00 97.31 88 GLY A CA 1
ATOM 713 C C . GLY A 1 88 ? 8.155 -8.604 -6.510 1.00 97.31 88 GLY A C 1
ATOM 714 O O . GLY A 1 88 ? 7.091 -8.137 -6.904 1.00 97.31 88 GLY A O 1
ATOM 715 N N . LYS A 1 89 ? 8.195 -9.707 -5.751 1.00 96.94 89 LYS A N 1
ATOM 716 C CA . LYS A 1 89 ? 7.010 -10.542 -5.467 1.00 96.94 89 LYS A CA 1
ATOM 717 C C . LYS A 1 89 ? 6.282 -10.203 -4.170 1.00 96.94 89 LYS A C 1
ATOM 719 O O . LYS A 1 89 ? 5.180 -10.701 -3.952 1.00 96.94 89 LYS A O 1
ATOM 724 N N . ARG A 1 90 ? 6.906 -9.443 -3.268 1.00 98.25 90 ARG A N 1
ATOM 725 C CA . ARG A 1 90 ? 6.373 -9.149 -1.930 1.00 98.25 90 ARG A CA 1
ATOM 726 C C . ARG A 1 90 ? 6.552 -7.675 -1.620 1.00 98.25 90 ARG A C 1
ATOM 728 O O . ARG A 1 90 ? 7.672 -7.173 -1.674 1.00 98.25 90 ARG A O 1
ATOM 735 N N . LEU A 1 91 ? 5.460 -7.020 -1.248 1.00 98.06 91 LEU A N 1
ATOM 736 C CA . LEU A 1 91 ? 5.466 -5.652 -0.751 1.00 98.06 91 LEU A CA 1
ATOM 737 C C . LEU A 1 91 ? 5.212 -5.670 0.762 1.00 98.06 91 LEU A C 1
ATOM 739 O O . LEU A 1 91 ? 4.215 -6.222 1.224 1.00 98.06 91 LEU A O 1
ATOM 743 N N . TYR A 1 92 ? 6.139 -5.100 1.522 1.00 97.88 92 TYR A N 1
ATOM 744 C CA . TYR A 1 92 ? 6.084 -4.947 2.973 1.00 97.88 92 TYR A 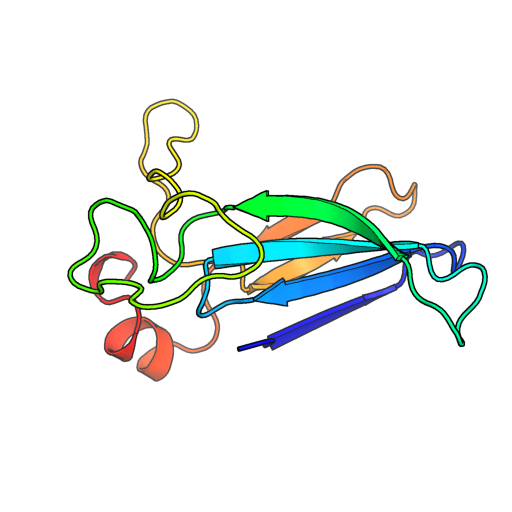CA 1
ATOM 745 C C . TYR A 1 92 ? 5.678 -3.520 3.309 1.00 97.88 92 TYR A C 1
ATOM 747 O O . TYR A 1 92 ? 6.118 -2.585 2.645 1.00 97.88 92 TYR A O 1
ATOM 755 N N . ILE A 1 93 ? 4.820 -3.364 4.314 1.00 97.19 93 ILE A N 1
ATOM 756 C CA . ILE A 1 93 ? 4.140 -2.099 4.591 1.00 97.19 93 ILE A CA 1
ATOM 757 C C . ILE A 1 93 ? 4.080 -1.880 6.108 1.00 97.19 93 ILE A C 1
ATOM 759 O O . ILE A 1 93 ? 3.772 -2.815 6.851 1.00 97.19 93 ILE A O 1
ATOM 763 N N . SER A 1 94 ? 4.350 -0.655 6.562 1.00 95.94 94 SER A N 1
ATOM 764 C CA . SER A 1 94 ? 4.076 -0.184 7.930 1.00 95.94 94 SER A CA 1
ATOM 765 C C . SER A 1 94 ? 2.936 0.843 7.938 1.00 95.94 94 SER A C 1
ATOM 767 O O . SER A 1 94 ? 2.426 1.206 6.881 1.00 95.94 94 SER A O 1
ATOM 769 N N . THR A 1 95 ? 2.500 1.295 9.118 1.00 94.94 95 THR A N 1
ATOM 770 C CA . THR A 1 95 ? 1.283 2.120 9.255 1.00 94.94 95 THR A CA 1
ATOM 771 C C . THR A 1 95 ? 1.472 3.517 9.856 1.00 94.94 95 THR A C 1
ATOM 773 O O . THR A 1 95 ? 0.600 4.375 9.709 1.00 94.94 95 THR A O 1
ATOM 776 N N . SER A 1 96 ? 2.586 3.769 10.544 1.00 93.00 96 SER A N 1
ATOM 777 C CA . SER A 1 96 ? 2.866 5.033 11.247 1.00 93.00 96 SER A CA 1
ATOM 778 C C . SER A 1 96 ? 3.737 5.947 10.391 1.00 93.00 96 SER A C 1
ATOM 780 O O . SER A 1 96 ? 4.687 5.461 9.784 1.00 93.00 96 SER A O 1
ATOM 782 N N . ILE A 1 97 ? 3.426 7.250 10.353 1.00 92.56 97 ILE A N 1
ATOM 783 C CA . ILE A 1 97 ? 4.257 8.262 9.673 1.00 92.56 97 ILE A CA 1
ATOM 784 C C . ILE A 1 97 ? 5.098 9.057 10.669 1.00 92.56 97 ILE A C 1
ATOM 786 O O . ILE A 1 97 ? 6.320 9.134 10.570 1.00 92.56 97 ILE A O 1
ATOM 790 N N . PHE A 1 98 ? 4.428 9.690 11.624 1.00 94.31 98 PHE A N 1
ATOM 791 C CA . PHE A 1 98 ? 5.020 10.592 12.594 1.00 94.31 98 PHE A CA 1
ATOM 792 C C . PHE A 1 98 ? 4.033 10.764 13.739 1.00 94.3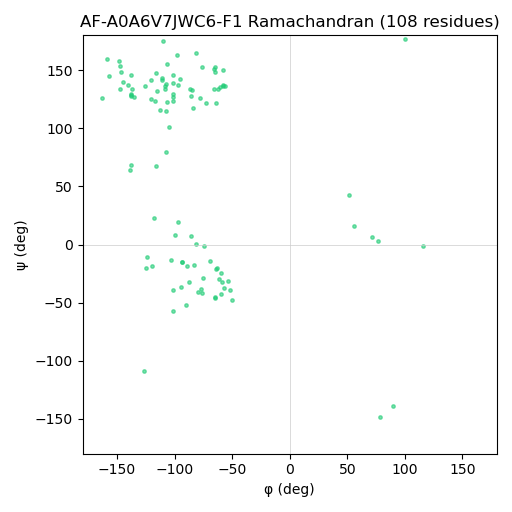1 98 PHE A C 1
ATOM 794 O O . PHE A 1 98 ? 2.885 11.147 13.519 1.00 94.31 98 PHE A O 1
ATOM 801 N N . LYS A 1 99 ? 4.480 10.523 14.973 1.00 94.38 99 LYS A N 1
ATOM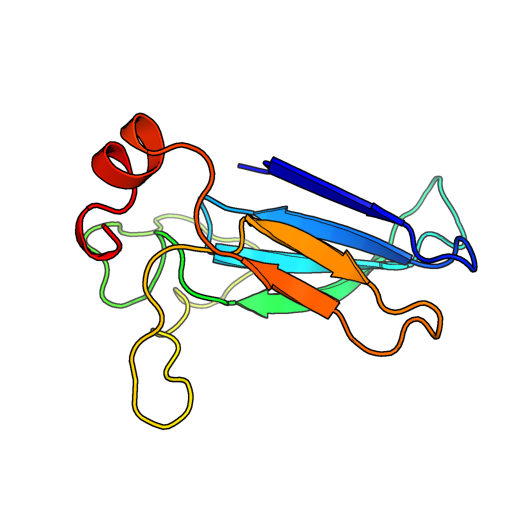 802 C CA . LYS A 1 99 ? 3.591 10.359 16.132 1.00 94.38 99 LYS A CA 1
ATOM 803 C C . LYS A 1 99 ? 2.531 11.466 16.305 1.00 94.38 99 LYS A C 1
ATOM 805 O O . LYS A 1 99 ? 1.368 11.116 16.487 1.00 94.38 99 LYS A O 1
ATOM 810 N N . PRO A 1 100 ? 2.850 12.774 16.234 1.00 96.75 100 PRO A N 1
ATOM 811 C CA . PRO A 1 100 ? 1.826 13.821 16.299 1.00 96.75 100 PRO A CA 1
ATOM 812 C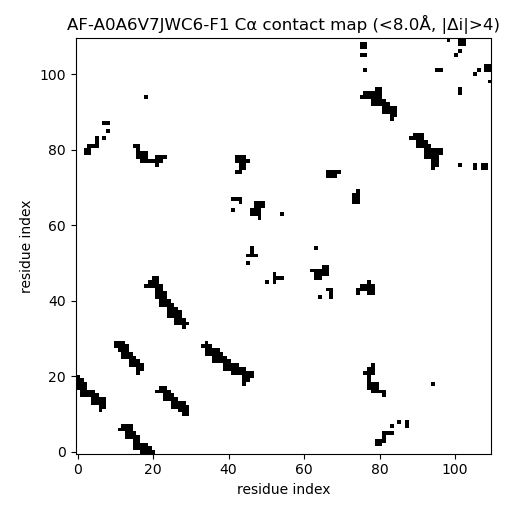 C . PRO A 1 100 ? 0.738 13.699 15.223 1.00 96.75 100 PRO A C 1
ATOM 814 O O . PRO A 1 100 ? -0.432 13.947 15.501 1.00 96.75 100 PRO A O 1
ATOM 817 N N . TRP A 1 101 ? 1.108 13.295 14.007 1.00 94.75 101 TRP A N 1
ATOM 818 C CA . TRP A 1 101 ? 0.166 13.115 12.903 1.00 94.75 101 TRP A CA 1
ATOM 819 C C . TRP A 1 101 ? -0.619 11.821 13.062 1.00 94.75 101 TRP A C 1
ATOM 821 O O . TRP A 1 101 ? -1.822 11.810 12.820 1.00 94.75 101 TRP A O 1
ATOM 831 N N . ASP A 1 102 ? 0.022 10.752 13.529 1.00 95.06 102 ASP A N 1
ATOM 832 C CA . ASP A 1 102 ? -0.672 9.506 13.836 1.00 95.06 102 ASP A CA 1
ATOM 833 C C . ASP A 1 102 ? -1.745 9.737 14.907 1.00 95.06 102 ASP A C 1
ATOM 835 O O . ASP A 1 102 ? -2.863 9.283 14.732 1.00 95.06 102 ASP A O 1
ATOM 839 N N . ILE A 1 103 ? -1.464 10.519 15.955 1.00 95.88 103 ILE A N 1
ATOM 840 C CA . ILE A 1 103 ? -2.460 10.878 16.981 1.00 95.88 103 ILE A CA 1
ATOM 841 C C . ILE A 1 103 ? -3.587 11.731 16.386 1.00 95.88 103 ILE A C 1
ATOM 843 O O . ILE A 1 103 ? -4.761 11.489 16.663 1.00 95.88 103 ILE A O 1
ATOM 847 N N . GLN A 1 104 ? -3.247 12.739 15.578 1.00 94.38 104 GLN A N 1
ATOM 848 C CA . GLN A 1 104 ? -4.235 13.650 14.997 1.00 94.38 104 GLN A CA 1
ATOM 849 C C . GLN A 1 104 ? -5.173 12.933 14.023 1.00 94.38 104 GLN A C 1
ATOM 851 O O . GLN A 1 104 ? -6.387 13.144 14.051 1.00 94.38 104 GLN A O 1
ATOM 856 N N . PHE A 1 105 ? -4.613 12.118 13.131 1.00 93.50 105 PHE A N 1
ATOM 857 C CA . PHE A 1 105 ? -5.381 11.443 12.102 1.00 93.50 105 PHE A CA 1
ATOM 858 C C . PHE A 1 105 ? -5.870 10.095 12.605 1.00 93.50 105 PHE A C 1
ATOM 860 O O . PHE A 1 105 ? -7.065 9.876 12.580 1.00 93.50 105 PHE A O 1
ATOM 867 N N . TYR A 1 106 ? -5.044 9.207 13.137 1.00 93.88 106 TYR A N 1
ATOM 868 C CA . TYR A 1 106 ? -5.436 7.855 13.553 1.00 93.88 106 TYR A CA 1
ATOM 869 C C . TYR A 1 106 ? -5.285 7.628 15.069 1.00 93.88 106 TYR A C 1
ATOM 871 O O . TYR A 1 106 ? -4.475 6.800 15.474 1.00 93.88 106 TYR A O 1
ATOM 879 N N . PRO A 1 107 ? -6.086 8.281 15.932 1.00 93.69 107 PRO A N 1
ATOM 880 C CA . PRO A 1 107 ? -5.952 8.128 17.384 1.00 93.69 107 PRO A CA 1
ATOM 881 C C . PRO A 1 107 ? -6.181 6.687 17.863 1.00 93.69 107 PRO A C 1
ATOM 883 O O . PRO A 1 107 ? -5.567 6.267 18.828 1.00 93.69 107 PRO A O 1
ATOM 886 N N . GLU A 1 108 ? -7.004 5.904 17.157 1.00 90.56 108 GLU A N 1
ATOM 887 C CA . GLU A 1 108 ? -7.270 4.487 17.473 1.00 90.56 108 GLU A CA 1
ATOM 888 C C . GLU A 1 108 ? -6.054 3.565 17.215 1.00 90.56 108 GLU A C 1
ATOM 890 O O . GLU A 1 108 ? -6.064 2.391 17.579 1.00 90.56 108 GLU A O 1
ATOM 895 N N . HIS A 1 109 ? -5.044 4.067 16.496 1.00 86.44 109 HIS A N 1
ATOM 896 C CA . HIS A 1 109 ? -3.842 3.333 16.094 1.00 86.44 109 HIS A CA 1
ATOM 897 C C . HIS A 1 109 ? -2.669 3.518 17.073 1.00 86.44 109 HIS A C 1
ATOM 899 O O . HIS A 1 109 ? -1.700 2.763 16.985 1.00 86.44 109 HIS A O 1
ATOM 905 N N . VAL A 1 110 ? -2.733 4.516 17.966 1.00 81.44 110 VAL A N 1
ATOM 906 C CA . VAL A 1 110 ? -1.621 4.963 18.831 1.00 81.44 110 VAL A CA 1
ATOM 907 C C . VAL A 1 110 ? -1.937 4.767 20.305 1.00 81.44 110 VAL A C 1
ATOM 909 O O . VAL A 1 110 ? -3.080 5.059 20.710 1.00 81.44 110 VAL A O 1
#

Solvent-accessible surface area (backbone a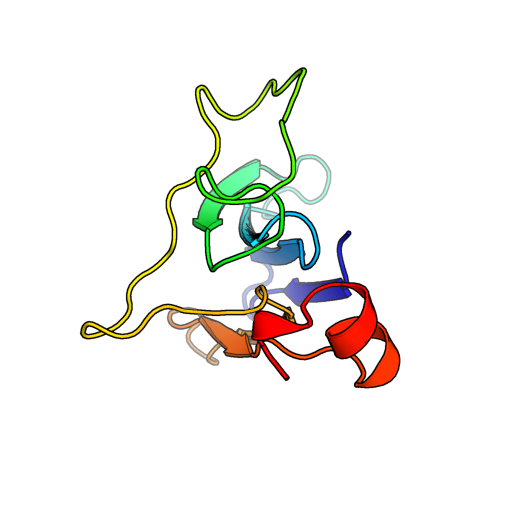toms only — not comparable to full-atom values): 6414 Å² total; per-residue (Å²): 84,76,81,36,74,48,68,39,91,84,59,40,36,41,35,38,19,23,37,50,56,3,31,38,40,34,24,42,30,79,48,76,92,61,64,37,85,75,45,77,48,76,45,31,29,52,45,21,60,87,43,98,48,81,84,89,79,68,94,86,52,96,63,60,49,73,79,34,64,59,95,88,37,75,54,62,34,10,31,30,53,71,48,72,42,92,85,66,82,46,79,46,73,43,46,70,85,47,71,75,56,34,48,72,73,32,48,91,56,105

InterPro domains:
  IPR008826 Selenium-binding protein [PF05694] (1-110)
  IPR008826 Selenium-binding protein [PTHR23300] (1-110)

Foldseek 3Di:
DWADWDAAPVNQWIWIWDQALAKIWIWGPPPVVDTHTDDMDGQEHQQAPPHPDDDPDDPPDPHGHHFDADPNRTGFGHWHDWDADNVRPDIDTDGDDDVVVCCVRTVVND

Mean predicted aligned error: 2.76 Å

Organism: NCBI:txid1563983

Secondary structure (DSSP, 8-state):
-EEEEEE-TTS-EEEEEETTT-EEEEEE-SSTTS-EEEEEEE-S-S--TTSSPPPS--SS-SSPPPPPEETTEEPPS---SEEE-TTSS-EEE---S-HHHHHHH-GGG-